Protein AF-A0A3D5GLM3-F1 (afdb_monomer)

Foldseek 3Di:
DDDQAPFEEEEEELPDPQFVVVSVVVVVVCCVVPVRYDYDYDYAPHNPDDRDPVSVVCSVVRGPYYDGDDDD

pLDDT: mean 90.45, std 9.37, range [42.0, 97.62]

Structure (mmCIF, N/CA/C/O backbone):
data_AF-A0A3D5GLM3-F1
#
_entry.id   AF-A0A3D5GLM3-F1
#
loop_
_atom_site.group_PDB
_atom_site.id
_atom_site.type_symbol
_atom_site.label_atom_id
_atom_site.label_alt_id
_atom_site.label_comp_id
_atom_site.label_asym_id
_atom_site.label_entity_id
_atom_site.label_seq_id
_atom_site.pdbx_PDB_ins_code
_atom_site.Cartn_x
_atom_site.Cartn_y
_atom_site.Cartn_z
_atom_site.occupancy
_atom_site.B_iso_or_equiv
_atom_site.auth_seq_id
_atom_site.auth_comp_id
_atom_site.auth_asym_id
_atom_site.auth_atom_id
_atom_site.pdbx_PDB_model_num
ATOM 1 N N . MET A 1 1 ? -22.127 2.790 13.649 1.00 42.00 1 MET A N 1
ATOM 2 C CA . MET A 1 1 ? -20.891 3.504 13.266 1.00 42.00 1 MET A CA 1
ATOM 3 C C . MET A 1 1 ? -19.892 2.446 12.820 1.00 42.00 1 MET A C 1
ATOM 5 O O . MET A 1 1 ? -19.705 1.503 13.574 1.00 42.00 1 MET A O 1
ATOM 9 N N . LYS A 1 2 ? -19.368 2.495 11.588 1.00 61.09 2 LYS A N 1
ATOM 10 C CA . LYS A 1 2 ? -18.330 1.543 11.147 1.00 61.09 2 LYS A CA 1
ATOM 11 C C . LYS A 1 2 ? -16.975 2.079 11.617 1.00 61.09 2 LYS A C 1
ATOM 13 O O . LYS A 1 2 ? -16.677 3.232 11.320 1.00 61.09 2 LYS A O 1
ATOM 18 N N . SER A 1 3 ? -16.237 1.281 12.388 1.00 71.25 3 SER A N 1
ATOM 19 C CA . SER A 1 3 ? -14.902 1.630 12.891 1.00 71.25 3 SER A CA 1
ATOM 20 C C . SER A 1 3 ? -13.816 1.235 11.884 1.00 71.25 3 SER A C 1
ATOM 22 O O . SER A 1 3 ? -14.045 0.346 11.063 1.00 71.25 3 SER A O 1
ATOM 24 N N . LEU A 1 4 ? -12.661 1.901 11.940 1.00 71.31 4 LEU A N 1
ATOM 25 C CA . LEU A 1 4 ? -11.460 1.558 11.160 1.00 71.31 4 LEU A CA 1
ATOM 26 C C . L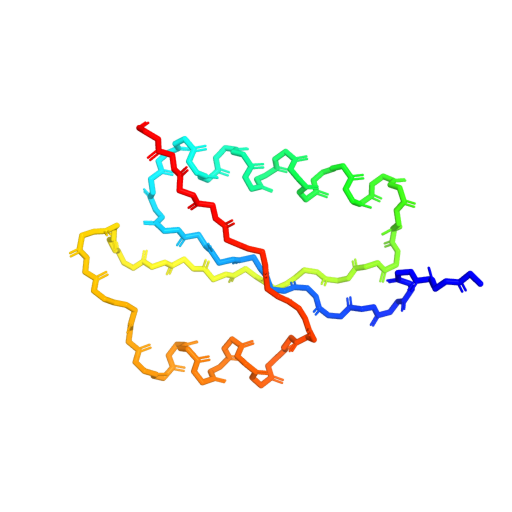EU A 1 4 ? -10.532 0.585 11.906 1.00 71.31 4 LEU A C 1
ATOM 28 O O . LEU A 1 4 ? -9.490 0.204 11.374 1.00 71.31 4 LEU A O 1
ATOM 32 N N . ASP A 1 5 ? -10.903 0.191 13.124 1.00 71.69 5 ASP A N 1
ATOM 33 C CA . ASP A 1 5 ? -10.066 -0.634 13.990 1.00 71.69 5 ASP A CA 1
ATOM 34 C C . ASP A 1 5 ? -9.717 -1.973 13.328 1.00 71.69 5 ASP A C 1
ATOM 36 O O . ASP A 1 5 ? -10.574 -2.648 12.753 1.00 71.69 5 ASP A O 1
ATOM 40 N N . ALA A 1 6 ? -8.442 -2.356 13.437 1.00 78.19 6 ALA A N 1
ATOM 41 C CA . ALA A 1 6 ? -7.875 -3.604 12.923 1.00 78.19 6 ALA A CA 1
ATOM 42 C C . ALA A 1 6 ? -7.959 -3.826 11.396 1.00 78.19 6 ALA A C 1
ATOM 44 O O . ALA A 1 6 ? -7.686 -4.935 10.934 1.00 78.19 6 ALA A O 1
ATOM 45 N N . LEU A 1 7 ? -8.275 -2.799 10.597 1.00 87.81 7 LEU A N 1
ATOM 46 C CA . LEU A 1 7 ? -8.287 -2.918 9.137 1.00 87.81 7 LEU A CA 1
ATOM 47 C C . LEU A 1 7 ? -6.861 -3.062 8.575 1.00 87.81 7 LEU A C 1
ATOM 49 O O . LEU A 1 7 ? -5.968 -2.273 8.907 1.00 87.81 7 LEU A O 1
ATOM 53 N N . ARG A 1 8 ? -6.648 -4.036 7.681 1.00 92.44 8 ARG A N 1
ATOM 54 C CA . ARG A 1 8 ? -5.397 -4.185 6.919 1.00 92.44 8 ARG A CA 1
ATOM 55 C C . ARG A 1 8 ? -5.460 -3.298 5.681 1.00 92.44 8 ARG A C 1
ATOM 57 O O . ARG A 1 8 ? -6.233 -3.576 4.760 1.00 92.44 8 ARG A O 1
ATOM 64 N N . ILE A 1 9 ? -4.670 -2.228 5.651 1.00 95.38 9 ILE A N 1
ATOM 65 C CA . ILE A 1 9 ? -4.689 -1.258 4.551 1.00 95.38 9 ILE A CA 1
ATOM 66 C C . ILE A 1 9 ? -3.448 -1.407 3.673 1.00 95.38 9 ILE A C 1
ATOM 68 O O . ILE A 1 9 ? -2.319 -1.181 4.107 1.00 95.38 9 ILE A O 1
ATOM 72 N N . GLY A 1 10 ? -3.666 -1.696 2.393 1.00 97.19 10 GLY A N 1
ATOM 73 C CA . GLY A 1 10 ? -2.621 -1.681 1.380 1.00 97.19 10 GLY A CA 1
ATOM 74 C C . GLY A 1 10 ? -2.385 -0.268 0.852 1.00 97.19 10 GLY A C 1
ATOM 75 O O . GLY A 1 10 ? -3.323 0.412 0.445 1.00 97.19 10 GLY A O 1
ATOM 76 N N . ILE A 1 11 ? -1.132 0.174 0.799 1.00 97.62 11 ILE A N 1
ATOM 77 C CA . ILE A 1 11 ? -0.719 1.392 0.095 1.00 97.62 11 ILE A CA 1
ATOM 78 C C . ILE A 1 11 ? -0.053 0.977 -1.206 1.00 97.62 11 ILE A C 1
ATOM 80 O O . ILE A 1 11 ? 1.047 0.425 -1.188 1.00 97.62 11 ILE A O 1
ATOM 84 N N . PHE A 1 12 ? -0.714 1.247 -2.329 1.00 97.25 12 PHE A N 1
ATOM 85 C CA . PHE A 1 12 ? -0.241 0.868 -3.654 1.00 97.25 12 PHE A CA 1
ATOM 86 C C . PHE A 1 12 ? 0.283 2.087 -4.419 1.00 97.25 12 PHE A C 1
ATOM 88 O O . PHE A 1 12 ? -0.477 2.865 -5.004 1.00 97.25 12 PHE A O 1
ATOM 95 N N . ASP A 1 13 ? 1.601 2.263 -4.386 1.00 95.12 13 ASP A N 1
ATOM 96 C CA . ASP A 1 13 ? 2.324 3.389 -4.968 1.00 95.12 13 ASP A CA 1
ATOM 97 C C . ASP A 1 13 ? 2.705 3.100 -6.425 1.00 95.12 13 ASP A C 1
ATOM 99 O O . ASP A 1 13 ? 3.340 2.090 -6.742 1.00 95.12 13 ASP A O 1
ATOM 103 N N . ASN A 1 14 ? 2.322 3.999 -7.331 1.00 92.19 14 ASN A N 1
ATOM 104 C CA . ASN A 1 14 ? 2.645 3.869 -8.749 1.00 92.19 14 ASN A CA 1
ATOM 105 C C . ASN A 1 14 ? 4.026 4.435 -9.114 1.00 92.19 14 ASN A C 1
ATOM 107 O O . ASN A 1 14 ? 4.352 4.465 -10.296 1.00 92.19 14 ASN A O 1
ATOM 111 N N . SER A 1 15 ? 4.810 4.890 -8.134 1.00 91.06 15 SER A N 1
ATOM 112 C CA . SER A 1 15 ? 6.169 5.427 -8.301 1.00 91.06 15 SER A CA 1
ATOM 113 C C . SER A 1 15 ? 6.251 6.813 -8.938 1.00 91.06 15 SER A C 1
ATOM 115 O O . SER A 1 15 ? 7.348 7.318 -9.179 1.00 91.06 15 SER A O 1
ATOM 117 N N . LYS A 1 16 ? 5.118 7.491 -9.162 1.00 91.81 16 LYS A N 1
ATOM 118 C CA . LYS A 1 16 ? 5.127 8.930 -9.442 1.00 91.81 16 LYS A CA 1
ATOM 119 C C . LYS A 1 16 ? 5.367 9.695 -8.148 1.00 91.81 16 LYS A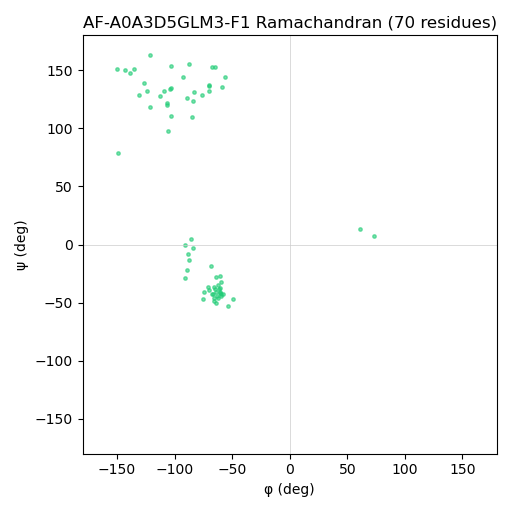 C 1
ATOM 121 O O . LYS A 1 16 ? 4.606 9.550 -7.196 1.00 91.81 16 LYS A O 1
ATOM 126 N N . TRP A 1 17 ? 6.334 10.609 -8.149 1.00 92.12 17 TRP A N 1
ATOM 127 C CA . TRP A 1 17 ? 6.674 11.419 -6.973 1.00 92.12 17 TRP A CA 1
ATOM 128 C C . TRP A 1 17 ? 5.457 12.076 -6.296 1.00 92.12 17 TRP A C 1
ATOM 130 O O . TRP A 1 17 ? 5.300 11.983 -5.075 1.00 92.1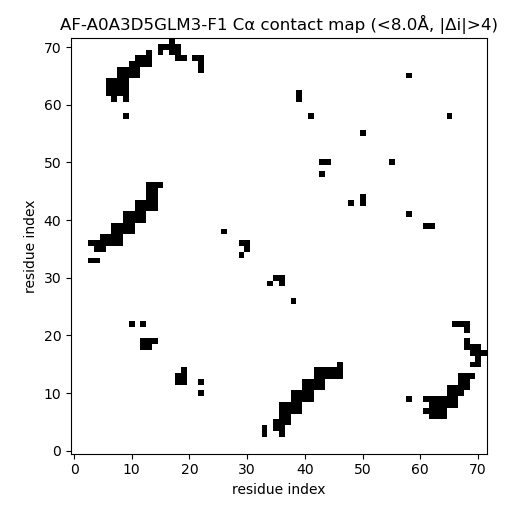2 17 TRP A O 1
ATOM 140 N N . ASN A 1 18 ? 4.576 12.700 -7.084 1.00 94.19 18 ASN A N 1
ATOM 141 C CA . ASN A 1 18 ? 3.379 13.373 -6.574 1.00 94.19 18 ASN A CA 1
ATOM 142 C C . ASN A 1 18 ? 2.389 12.386 -5.934 1.00 94.19 18 ASN A C 1
ATOM 144 O O . ASN A 1 18 ? 1.839 12.676 -4.869 1.00 94.19 18 ASN A O 1
ATOM 148 N N . ALA A 1 19 ? 2.229 11.193 -6.517 1.00 94.75 19 ALA A N 1
ATOM 149 C CA . ALA A 1 19 ? 1.422 10.125 -5.931 1.00 94.75 19 ALA A CA 1
ATOM 150 C C . ALA A 1 19 ? 2.039 9.627 -4.617 1.00 94.75 19 ALA A C 1
ATOM 152 O O . ALA A 1 19 ? 1.358 9.591 -3.593 1.00 94.75 19 ALA A O 1
ATOM 153 N N . SER A 1 20 ? 3.344 9.343 -4.600 1.00 95.00 20 SER A N 1
ATOM 154 C CA . SER A 1 20 ? 4.046 8.879 -3.401 1.00 95.00 20 SER A CA 1
ATOM 155 C C . SER A 1 20 ? 3.977 9.899 -2.259 1.00 95.00 20 SER A C 1
ATOM 157 O O . SER A 1 20 ? 3.858 9.522 -1.091 1.00 95.00 20 SER A O 1
ATOM 159 N N . LYS A 1 21 ? 4.044 11.201 -2.574 1.00 95.56 21 LYS A N 1
ATOM 160 C CA . LYS A 1 21 ? 3.892 12.288 -1.595 1.00 95.56 21 LYS A CA 1
ATOM 161 C C . LYS A 1 21 ? 2.482 12.318 -1.005 1.00 95.56 21 LYS A C 1
ATOM 163 O O . LYS A 1 21 ? 2.358 12.411 0.215 1.00 95.56 21 LYS A O 1
ATOM 168 N N . LEU A 1 22 ? 1.449 12.212 -1.842 1.00 96.06 22 LEU A N 1
ATOM 169 C CA . LEU A 1 22 ? 0.060 12.168 -1.386 1.00 96.06 22 LEU A CA 1
ATOM 170 C C . LEU A 1 22 ? -0.197 10.944 -0.500 1.00 96.06 22 LEU A C 1
ATOM 172 O O . LEU A 1 22 ? -0.753 11.089 0.584 1.00 96.06 22 LEU A O 1
ATOM 176 N N . LEU A 1 23 ? 0.273 9.764 -0.909 1.00 97.00 23 LEU A N 1
ATOM 177 C CA . LEU A 1 23 ? 0.100 8.528 -0.141 1.00 97.00 23 LEU A CA 1
ATOM 178 C C . LEU A 1 23 ? 0.746 8.618 1.244 1.00 97.00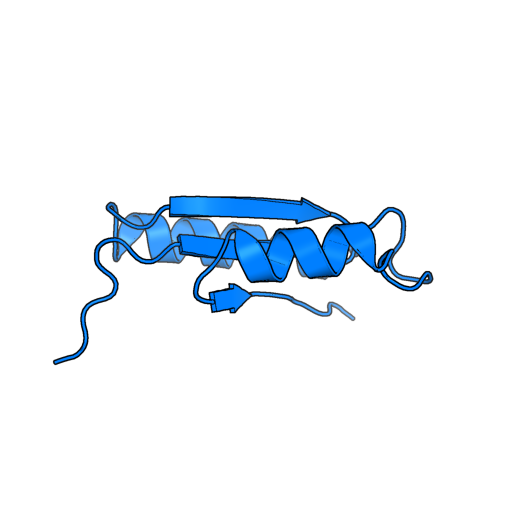 23 LEU A C 1
ATOM 180 O O . LEU A 1 23 ? 0.115 8.247 2.229 1.00 97.00 23 LEU A O 1
ATOM 184 N N . ARG A 1 24 ? 1.953 9.195 1.354 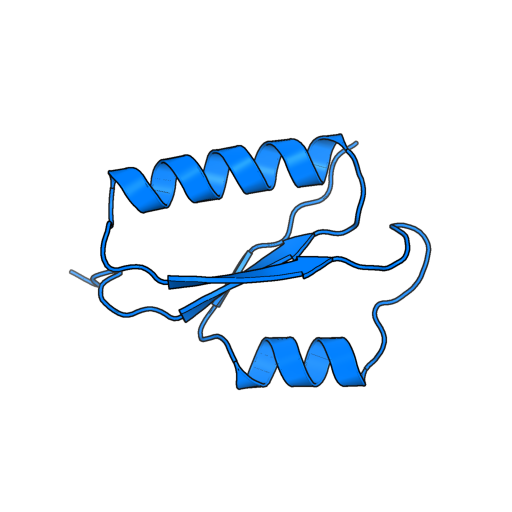1.00 96.38 24 ARG A N 1
ATOM 185 C CA . ARG A 1 24 ? 2.576 9.458 2.665 1.00 96.38 24 ARG A CA 1
ATOM 186 C C . ARG A 1 24 ? 1.717 10.379 3.535 1.00 96.38 24 ARG A C 1
ATOM 188 O O . ARG A 1 24 ? 1.548 10.103 4.715 1.00 96.38 24 ARG A O 1
ATOM 195 N N . ALA A 1 25 ? 1.148 11.443 2.963 1.00 96.50 25 ALA A N 1
ATOM 196 C CA . ALA A 1 25 ? 0.288 12.362 3.709 1.00 96.50 25 ALA A CA 1
ATOM 197 C C . ALA A 1 25 ? -1.019 11.697 4.180 1.00 96.50 25 ALA A C 1
A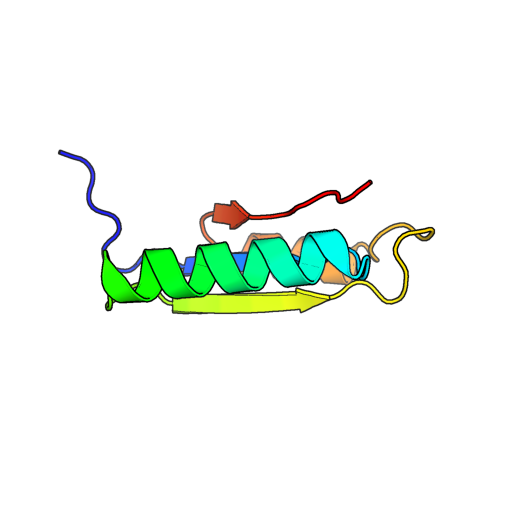TOM 199 O O . ALA A 1 25 ? -1.480 11.975 5.288 1.00 96.50 25 ALA A O 1
ATOM 200 N N . VAL A 1 26 ? -1.593 10.807 3.361 1.00 95.44 26 VAL A N 1
ATOM 201 C CA . VAL A 1 26 ? -2.767 10.001 3.724 1.00 95.44 26 VAL A CA 1
ATOM 202 C C . VAL A 1 26 ? -2.434 9.054 4.872 1.00 95.44 26 VAL A C 1
ATOM 204 O O . VAL A 1 26 ? -3.141 9.084 5.875 1.00 95.44 26 VAL A O 1
ATOM 207 N N . MET A 1 27 ? -1.340 8.289 4.772 1.00 95.44 27 MET A N 1
ATOM 208 C CA . MET A 1 27 ? -0.886 7.398 5.849 1.00 95.44 27 MET A CA 1
ATOM 209 C C . MET A 1 27 ? -0.727 8.166 7.161 1.00 95.44 27 MET A C 1
ATOM 211 O O . MET A 1 27 ? -1.391 7.845 8.139 1.00 95.44 27 MET A O 1
ATOM 215 N N . SER A 1 28 ? 0.034 9.266 7.153 1.00 95.44 28 SER A N 1
ATOM 216 C CA . SER A 1 28 ? 0.249 10.074 8.357 1.00 95.44 28 SER A CA 1
ATOM 217 C C . SER A 1 28 ? -1.037 10.661 8.937 1.00 95.44 28 SER A C 1
ATOM 219 O O . SER A 1 28 ? -1.079 10.972 10.124 1.00 95.44 28 SER A O 1
ATOM 221 N N . ARG A 1 29 ? -2.078 10.888 8.125 1.00 94.94 29 ARG A N 1
ATOM 222 C CA . ARG A 1 29 ? -3.382 11.331 8.631 1.00 94.94 29 ARG A CA 1
ATOM 223 C C . ARG A 1 29 ? -4.137 10.189 9.295 1.00 94.94 29 ARG A C 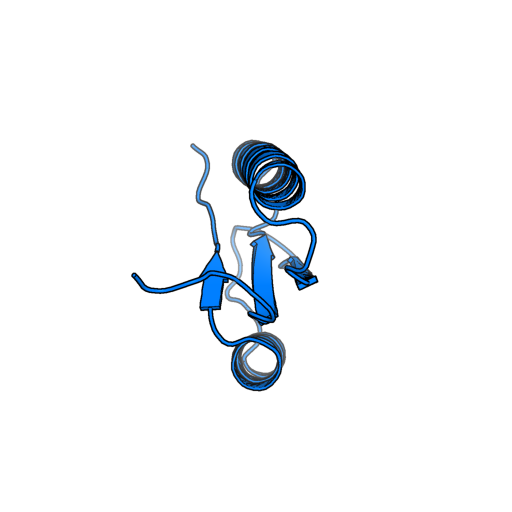1
ATOM 225 O O . ARG A 1 29 ? -4.629 10.376 10.399 1.00 94.94 29 ARG A O 1
ATOM 232 N N . VAL A 1 30 ? -4.191 9.029 8.651 1.00 92.31 30 VAL A N 1
ATOM 233 C CA . VAL A 1 30 ? -4.879 7.860 9.202 1.00 92.31 30 VAL A CA 1
ATOM 234 C C . VAL A 1 30 ? -4.202 7.378 10.484 1.00 92.31 30 VAL A C 1
ATOM 236 O O . VAL A 1 30 ? -4.903 7.117 11.444 1.00 92.31 30 VAL A O 1
ATOM 239 N N . GLU A 1 31 ? -2.870 7.354 10.560 1.00 90.88 31 GLU A N 1
ATOM 240 C CA . GLU A 1 31 ? -2.144 6.967 11.785 1.00 90.88 31 GLU A CA 1
ATOM 241 C C . GLU A 1 31 ? -2.466 7.877 12.982 1.00 90.88 31 GLU A C 1
ATOM 243 O O . GLU A 1 31 ? -2.472 7.419 14.121 1.00 90.88 31 GLU A O 1
ATOM 248 N N . ARG A 1 32 ? -2.754 9.167 12.742 1.00 91.62 32 ARG A N 1
ATOM 249 C CA . ARG A 1 32 ? -3.187 10.093 13.804 1.00 91.62 32 ARG A CA 1
ATOM 250 C C . ARG A 1 32 ? -4.626 9.853 14.241 1.00 91.62 32 ARG A C 1
ATOM 252 O O . ARG A 1 32 ? -4.916 9.960 15.427 1.00 91.62 32 ARG A O 1
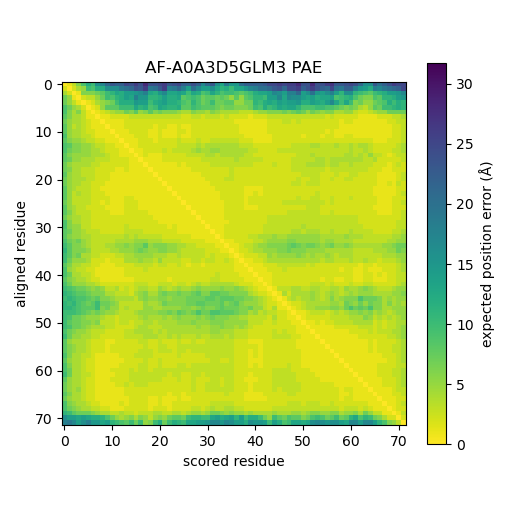ATOM 259 N N . ASP A 1 33 ? -5.510 9.590 13.284 1.00 91.19 33 ASP A N 1
ATOM 260 C CA . ASP A 1 33 ? -6.954 9.518 13.518 1.00 91.19 33 ASP A CA 1
ATOM 261 C C . ASP A 1 33 ? -7.407 8.090 13.918 1.00 91.19 33 ASP A C 1
ATOM 263 O O . ASP A 1 33 ? -8.463 7.928 14.526 1.00 91.19 33 ASP A O 1
ATOM 267 N N . ALA A 1 34 ? -6.615 7.063 13.586 1.00 89.50 34 ALA A N 1
ATOM 268 C CA . ALA A 1 34 ? -6.874 5.639 13.808 1.00 89.50 34 ALA A CA 1
ATOM 269 C C . ALA A 1 34 ? -5.544 4.862 14.014 1.00 89.50 34 ALA A C 1
ATOM 271 O O . ALA A 1 34 ? -5.051 4.210 13.087 1.00 89.50 34 ALA A O 1
ATOM 272 N N . PRO A 1 35 ? -4.939 4.920 15.216 1.00 85.00 35 PRO A N 1
ATOM 273 C CA . PRO A 1 35 ? -3.587 4.404 15.473 1.00 85.00 35 PRO A CA 1
ATOM 274 C C . PRO A 1 35 ? -3.454 2.874 15.393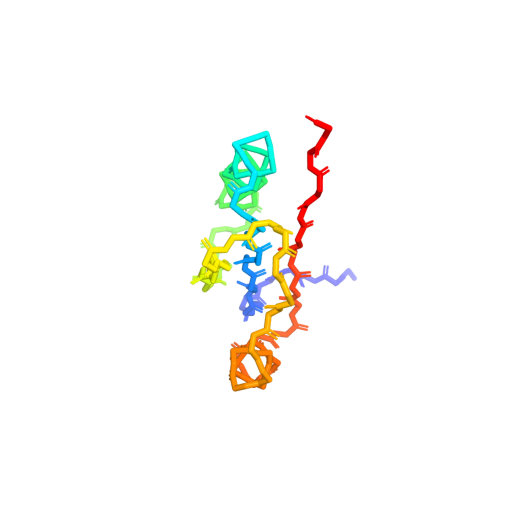 1.00 85.00 35 PRO A C 1
ATOM 276 O O . PRO A 1 35 ? -2.346 2.371 15.225 1.00 85.00 35 PRO A O 1
ATOM 279 N N . ASP A 1 36 ? -4.562 2.133 15.481 1.00 87.19 36 ASP A N 1
ATOM 280 C CA . ASP A 1 36 ? -4.571 0.664 15.407 1.00 87.19 36 ASP A CA 1
ATOM 281 C C . ASP A 1 36 ? -4.595 0.119 13.967 1.00 87.19 36 ASP A C 1
ATOM 283 O O . ASP A 1 36 ? -4.544 -1.096 13.746 1.00 87.19 36 ASP A O 1
ATOM 287 N N . VAL A 1 37 ? -4.671 1.004 12.968 1.00 89.06 37 VAL A N 1
ATOM 288 C CA . VAL A 1 37 ? -4.607 0.637 11.551 1.00 89.06 37 VAL A CA 1
ATOM 289 C C . VAL A 1 37 ? -3.198 0.174 11.187 1.00 89.06 37 VAL A C 1
ATOM 291 O O . VAL A 1 37 ? -2.201 0.806 11.535 1.00 89.06 37 VAL A O 1
ATOM 294 N N . ARG A 1 38 ? -3.107 -0.914 10.416 1.00 89.19 38 ARG A N 1
ATOM 295 C CA . ARG A 1 38 ? -1.833 -1.428 9.895 1.00 89.19 38 ARG A CA 1
ATOM 296 C C . ARG A 1 38 ? -1.730 -1.192 8.397 1.00 89.19 38 ARG A C 1
ATOM 298 O O . ARG A 1 38 ? -2.643 -1.537 7.648 1.00 89.19 38 ARG A O 1
ATOM 305 N N . PHE A 1 39 ? -0.587 -0.660 7.973 1.00 94.88 39 PHE A N 1
ATOM 306 C CA . PHE A 1 39 ? -0.273 -0.442 6.565 1.00 94.88 39 PHE A CA 1
ATOM 307 C C . PHE A 1 39 ? 0.690 -1.493 6.022 1.00 94.88 39 PHE A C 1
ATOM 309 O O . PHE A 1 39 ? 1.742 -1.731 6.614 1.00 94.88 39 PHE A O 1
ATOM 316 N N . THR A 1 40 ? 0.391 -2.018 4.835 1.00 96.75 40 THR A N 1
ATOM 317 C CA . THR A 1 40 ? 1.359 -2.751 4.008 1.00 96.75 40 THR A CA 1
ATOM 318 C C . THR A 1 40 ? 1.637 -1.944 2.749 1.00 96.75 40 THR A C 1
ATOM 320 O O . THR A 1 40 ? 0.710 -1.520 2.061 1.00 96.75 40 THR A O 1
ATOM 323 N N . ARG A 1 41 ? 2.911 -1.680 2.440 1.00 96.00 41 ARG A N 1
ATOM 324 C CA . ARG A 1 41 ? 3.285 -0.831 1.302 1.00 96.00 41 ARG A CA 1
ATOM 325 C C . ARG A 1 41 ? 3.791 -1.656 0.127 1.00 96.00 41 ARG A C 1
ATOM 327 O O . ARG A 1 41 ? 4.672 -2.497 0.274 1.00 96.00 41 ARG A O 1
ATOM 334 N N . TYR A 1 42 ? 3.281 -1.320 -1.048 1.00 96.06 42 TYR A N 1
ATOM 335 C CA . TYR A 1 42 ? 3.654 -1.890 -2.331 1.00 96.06 42 TYR A CA 1
ATOM 336 C C . TYR A 1 42 ? 4.023 -0.754 -3.272 1.00 96.06 42 TYR A C 1
ATOM 338 O O . TYR A 1 42 ? 3.345 0.274 -3.313 1.00 96.06 42 TYR A O 1
ATOM 346 N N . THR A 1 43 ? 5.081 -0.950 -4.043 1.00 92.75 43 THR A N 1
ATOM 347 C CA . THR A 1 43 ? 5.553 0.039 -5.007 1.00 92.75 43 THR A CA 1
ATOM 348 C C . THR A 1 43 ? 5.769 -0.664 -6.332 1.00 92.75 43 THR A C 1
ATOM 350 O O . THR A 1 43 ? 6.438 -1.697 -6.386 1.00 92.75 43 THR A O 1
ATOM 353 N N . LYS A 1 44 ? 5.194 -0.117 -7.402 1.00 91.12 44 LYS A N 1
ATOM 354 C CA . LYS A 1 44 ? 5.470 -0.598 -8.756 1.00 91.12 44 LYS A CA 1
ATOM 355 C C . LYS A 1 44 ? 6.913 -0.292 -9.148 1.00 91.12 44 LYS A C 1
ATOM 357 O O . LYS A 1 44 ? 7.486 0.706 -8.730 1.00 91.12 44 LYS A O 1
ATOM 362 N N . GLU A 1 45 ? 7.481 -1.088 -10.042 1.00 88.38 45 GLU A N 1
ATOM 363 C CA . GLU A 1 45 ? 8.806 -0.788 -10.598 1.00 88.38 45 GLU A CA 1
ATOM 364 C C . GLU A 1 45 ? 8.819 0.566 -11.338 1.00 88.38 45 GLU A C 1
ATOM 366 O O . GLU A 1 45 ? 9.743 1.361 -11.202 1.00 88.38 45 GLU A O 1
ATOM 371 N N . SER A 1 46 ? 7.756 0.853 -12.096 1.00 85.88 46 SER A N 1
ATOM 372 C CA . SER A 1 46 ? 7.586 2.101 -12.839 1.00 85.88 46 SER A CA 1
ATOM 373 C C . SER A 1 46 ? 6.108 2.460 -12.978 1.00 85.88 46 SER A C 1
ATOM 375 O O . SER A 1 46 ? 5.244 1.583 -13.081 1.00 85.88 46 SER A O 1
ATOM 377 N N . PHE A 1 47 ? 5.814 3.757 -13.068 1.00 82.94 47 PHE A N 1
ATOM 378 C CA . PHE A 1 47 ? 4.466 4.257 -13.337 1.00 82.94 47 PHE A CA 1
ATOM 379 C C . PHE A 1 47 ? 3.945 3.844 -14.718 1.00 82.94 47 PHE A C 1
ATOM 381 O O . PHE A 1 47 ? 2.735 3.705 -14.887 1.00 82.94 47 PHE A O 1
ATOM 388 N N . SER A 1 48 ? 4.843 3.632 -15.686 1.00 85.62 48 SER A N 1
ATOM 389 C CA . SER A 1 48 ? 4.511 3.353 -17.088 1.00 85.62 48 SER A CA 1
ATOM 390 C C . SER A 1 48 ? 4.308 1.871 -17.412 1.00 85.62 48 SER A C 1
ATOM 392 O O . SER A 1 48 ? 3.877 1.550 -18.516 1.00 85.62 48 SER A O 1
ATOM 394 N N . ARG A 1 49 ? 4.606 0.961 -16.479 1.00 88.44 49 ARG A N 1
ATOM 395 C CA . ARG A 1 49 ? 4.409 -0.486 -16.662 1.00 88.44 49 ARG A CA 1
ATOM 396 C C . ARG A 1 49 ? 3.181 -0.961 -15.911 1.00 88.44 49 ARG A C 1
ATOM 398 O O . ARG A 1 49 ? 2.797 -0.348 -14.919 1.00 88.44 49 ARG A O 1
ATOM 405 N N . LEU A 1 50 ? 2.563 -2.047 -16.360 1.00 90.25 50 LEU A N 1
ATOM 406 C CA . LEU A 1 50 ? 1.541 -2.723 -15.564 1.00 90.25 50 LEU A CA 1
ATOM 407 C C . LEU A 1 50 ? 2.173 -3.309 -14.296 1.00 90.25 50 LEU A C 1
ATOM 409 O O . LEU A 1 50 ? 3.375 -3.571 -14.251 1.00 90.25 50 LEU A O 1
ATOM 413 N N . ALA A 1 51 ? 1.370 -3.439 -13.244 1.00 92.00 51 ALA A N 1
ATOM 414 C CA . ALA A 1 51 ? 1.793 -4.192 -12.075 1.00 92.00 51 ALA A CA 1
ATOM 415 C C . ALA A 1 51 ? 1.841 -5.682 -12.450 1.00 92.00 51 ALA A C 1
ATOM 417 O O . ALA A 1 51 ? 0.920 -6.128 -13.132 1.00 92.00 51 ALA A O 1
ATOM 418 N N . PRO A 1 52 ? 2.879 -6.426 -12.041 1.00 94.06 52 PRO A N 1
ATOM 419 C CA . PRO A 1 52 ? 2.894 -7.878 -12.174 1.00 94.06 52 PRO A CA 1
ATOM 420 C C . PRO A 1 52 ? 1.683 -8.523 -11.481 1.00 94.06 52 PRO A C 1
ATOM 422 O O . PRO A 1 52 ? 1.259 -8.040 -10.428 1.00 94.06 52 PRO A O 1
ATOM 425 N N . ASP A 1 53 ? 1.134 -9.596 -12.052 1.00 95.44 53 ASP A N 1
ATOM 426 C CA . ASP A 1 53 ? -0.056 -10.264 -11.503 1.00 95.44 53 ASP A CA 1
ATOM 427 C C . ASP A 1 53 ? 0.200 -10.819 -10.092 1.00 95.44 53 ASP A C 1
ATOM 429 O O . ASP A 1 53 ? -0.627 -10.648 -9.203 1.00 95.44 53 ASP A O 1
ATOM 433 N N . ASP A 1 54 ? 1.396 -11.356 -9.833 1.00 95.50 54 ASP A N 1
ATOM 434 C CA . ASP A 1 54 ? 1.809 -11.847 -8.512 1.00 95.50 54 ASP A CA 1
ATOM 435 C C . ASP A 1 54 ? 1.832 -10.737 -7.447 1.00 95.50 54 ASP A C 1
ATOM 437 O O . ASP A 1 54 ? 1.490 -10.961 -6.282 1.00 95.50 54 ASP A O 1
ATOM 441 N N . LEU A 1 55 ? 2.189 -9.510 -7.841 1.00 94.50 55 LEU A N 1
ATOM 442 C CA . LEU A 1 55 ? 2.101 -8.347 -6.964 1.00 94.50 55 LEU A CA 1
ATOM 443 C C . LEU A 1 55 ? 0.641 -8.010 -6.641 1.00 94.50 55 LEU A C 1
ATOM 445 O O . LEU A 1 55 ? 0.338 -7.688 -5.492 1.00 94.50 55 LEU A O 1
ATOM 449 N N . LEU A 1 56 ? -0.251 -8.063 -7.633 1.00 95.31 56 LEU A N 1
ATOM 450 C CA . LEU A 1 56 ? -1.676 -7.778 -7.448 1.00 95.31 56 LEU A CA 1
ATOM 451 C C . LEU A 1 56 ? -2.359 -8.844 -6.582 1.00 95.31 56 LEU A C 1
ATOM 453 O O . LEU A 1 56 ? -3.102 -8.488 -5.665 1.00 95.31 56 LEU A O 1
ATOM 457 N N . ASP A 1 57 ? -2.045 -10.119 -6.802 1.00 96.94 57 ASP A N 1
ATOM 458 C CA . ASP A 1 57 ? -2.535 -11.237 -5.992 1.00 96.94 57 ASP A CA 1
ATOM 459 C C . ASP A 1 57 ? -2.115 -11.080 -4.530 1.00 96.94 57 ASP A C 1
ATOM 461 O O . ASP A 1 57 ? -2.930 -11.213 -3.612 1.00 96.94 57 ASP A O 1
ATOM 465 N N . ARG A 1 58 ? -0.851 -10.708 -4.296 1.00 97.12 58 ARG A N 1
ATOM 466 C CA . ARG A 1 58 ? -0.345 -10.442 -2.947 1.00 97.12 58 ARG A CA 1
ATOM 467 C C . ARG A 1 58 ? -1.063 -9.263 -2.290 1.00 97.12 58 ARG A C 1
ATOM 469 O O . ARG A 1 58 ? -1.465 -9.358 -1.133 1.00 97.12 58 ARG A O 1
ATOM 476 N N . VAL A 1 59 ? -1.265 -8.169 -3.027 1.00 96.75 59 VAL A N 1
ATOM 477 C CA . VAL A 1 59 ? -2.011 -6.992 -2.552 1.00 96.75 59 VAL A CA 1
ATOM 478 C C . VAL A 1 59 ? -3.435 -7.374 -2.134 1.00 96.75 59 VAL A C 1
ATOM 480 O O . VAL A 1 59 ? -3.893 -6.923 -1.084 1.00 96.75 59 VAL A O 1
ATOM 483 N N . ALA A 1 60 ? -4.117 -8.212 -2.916 1.00 95.94 60 ALA A N 1
ATOM 484 C CA . ALA A 1 60 ? -5.476 -8.658 -2.622 1.00 95.94 60 ALA A CA 1
ATOM 485 C C . ALA A 1 60 ? -5.546 -9.618 -1.420 1.00 95.94 60 ALA A C 1
ATOM 487 O O . ALA A 1 60 ? -6.461 -9.520 -0.608 1.00 95.94 60 ALA A O 1
ATOM 488 N N . ALA A 1 61 ? -4.579 -10.526 -1.272 1.00 96.81 61 ALA A N 1
ATOM 489 C CA . ALA A 1 61 ? -4.554 -11.484 -0.164 1.00 96.81 61 ALA A CA 1
ATOM 490 C C . ALA A 1 61 ? -4.225 -10.825 1.192 1.00 96.81 61 ALA A C 1
ATOM 492 O O . ALA A 1 61 ? -4.755 -11.198 2.247 1.00 96.81 61 ALA A O 1
ATOM 493 N N . GLU A 1 62 ? -3.335 -9.833 1.184 1.00 96.31 62 GLU A N 1
ATOM 494 C CA . GLU A 1 62 ? -2.772 -9.248 2.403 1.00 96.31 62 GLU A CA 1
ATOM 495 C C . GLU A 1 62 ? -3.605 -8.103 2.994 1.00 96.31 62 GLU A C 1
ATOM 497 O O . GLU A 1 62 ? -3.376 -7.741 4.149 1.00 96.31 62 GLU A O 1
ATOM 502 N N . ASN A 1 63 ? -4.581 -7.553 2.261 1.00 96.12 63 ASN A N 1
ATOM 503 C CA . ASN A 1 63 ? -5.279 -6.328 2.662 1.00 96.12 63 ASN A CA 1
ATOM 504 C C . ASN A 1 63 ? -6.797 -6.426 2.492 1.00 96.12 63 ASN A C 1
ATOM 506 O O . ASN A 1 63 ? -7.297 -7.112 1.608 1.00 96.12 63 ASN A O 1
ATOM 510 N N . ASP A 1 64 ? -7.527 -5.687 3.322 1.00 93.50 64 ASP A N 1
ATOM 511 C CA . ASP A 1 64 ? -8.989 -5.584 3.250 1.00 93.50 64 ASP A CA 1
ATOM 512 C C . ASP A 1 64 ? -9.416 -4.413 2.353 1.00 93.50 64 ASP A C 1
ATOM 514 O O . ASP A 1 64 ? -10.472 -4.434 1.721 1.00 93.50 64 ASP A O 1
ATOM 518 N N . VAL A 1 65 ? -8.575 -3.378 2.285 1.00 93.31 65 VAL A N 1
ATOM 519 C CA . VAL A 1 65 ? -8.740 -2.231 1.393 1.00 93.31 65 VAL A CA 1
ATOM 520 C C . VAL A 1 65 ? -7.382 -1.775 0.877 1.00 93.31 65 VAL A C 1
ATOM 522 O O . VAL A 1 65 ? -6.368 -1.899 1.564 1.00 93.31 65 VAL A O 1
ATOM 525 N N . VAL A 1 66 ? -7.362 -1.210 -0.327 1.00 95.94 66 VAL A N 1
ATOM 526 C CA . VAL A 1 66 ? -6.150 -0.674 -0.948 1.00 95.94 66 VAL A CA 1
ATOM 527 C C . VAL A 1 66 ? -6.370 0.782 -1.324 1.00 95.94 66 VAL A C 1
ATOM 529 O O . VAL A 1 66 ? -7.370 1.133 -1.949 1.00 95.94 66 VAL A O 1
ATOM 532 N N . ILE A 1 67 ? -5.410 1.629 -0.966 1.00 95.81 67 ILE A N 1
ATOM 533 C CA . ILE A 1 67 ? -5.348 3.030 -1.365 1.00 95.81 67 ILE A CA 1
ATOM 534 C C . ILE A 1 67 ? -4.239 3.168 -2.402 1.00 95.81 67 ILE A C 1
ATOM 536 O O . ILE A 1 67 ? -3.074 2.870 -2.135 1.00 95.81 67 ILE A O 1
ATOM 540 N N . SER A 1 68 ? -4.600 3.662 -3.582 1.00 95.38 68 SER A N 1
ATOM 541 C CA . SER A 1 68 ? -3.649 4.074 -4.610 1.00 95.38 68 SER A CA 1
ATOM 542 C C . SER A 1 68 ? -3.856 5.544 -4.958 1.00 95.38 68 SER A C 1
ATOM 544 O O . SER A 1 68 ? -4.884 6.139 -4.635 1.00 95.38 68 SER A O 1
ATOM 546 N N . ALA A 1 69 ? -2.859 6.141 -5.600 1.00 93.88 69 ALA A N 1
ATOM 547 C CA . ALA A 1 69 ? -2.902 7.523 -6.041 1.00 93.88 69 ALA A CA 1
ATOM 548 C C . ALA A 1 69 ? -2.299 7.652 -7.436 1.00 93.88 69 ALA A C 1
ATOM 550 O O . ALA A 1 69 ? -1.345 6.962 -7.797 1.00 93.88 69 ALA A O 1
ATOM 551 N N . ILE A 1 70 ? -2.832 8.597 -8.203 1.00 87.44 70 ILE A N 1
ATOM 552 C CA . ILE A 1 70 ? -2.268 9.028 -9.476 1.00 87.44 70 ILE A CA 1
ATOM 553 C C . ILE A 1 70 ? -1.989 10.520 -9.335 1.00 87.44 70 ILE A C 1
ATOM 555 O O . ILE A 1 70 ? -2.897 11.298 -9.062 1.00 87.44 70 ILE A O 1
ATOM 559 N N . GLY A 1 71 ? -0.715 10.892 -9.455 1.00 75.94 71 GLY A N 1
ATOM 560 C CA . GLY A 1 71 ? -0.298 12.286 -9.554 1.00 75.94 71 GLY A CA 1
ATOM 561 C C . GLY A 1 71 ? -0.201 12.700 -11.017 1.00 75.94 71 GLY A C 1
ATOM 562 O O . GLY A 1 71 ? 0.188 11.873 -11.853 1.00 75.94 71 GLY A O 1
ATOM 563 N N . ASP A 1 72 ? -0.560 13.950 -11.289 1.00 71.50 72 ASP A N 1
ATOM 564 C CA . ASP A 1 72 ? -0.198 14.656 -12.522 1.00 71.50 72 ASP A CA 1
ATOM 565 C C . ASP A 1 72 ? 1.329 14.833 -12.572 1.00 71.50 72 ASP A C 1
ATOM 567 O O . ASP A 1 72 ? 1.899 15.278 -11.537 1.00 71.50 72 ASP A O 1
#

Nearest PDB structures (foldseek):
  6v6y-assembly1_A-2  TM=6.423E-01  e=9.755E-01  Thermus thermophilus HB8
  8k5u-assembly2_B  TM=3.888E-01  e=2.526E-01  Ramlibacter sp.
  7q6m-assembly1_D  TM=4.761E-01  e=4.337E-01  Yersinia pseudotuberculosis
  8k5u-assembly1_A  TM=3.856E-01  e=3.541E-01  Ramlibacter sp.
  7y4i-assembly1_B  TM=3.677E-01  e=9.755E-01  Arabidopsis thaliana

Solvent-accessible surface area (backbone atoms only — not comparable to full-atom values): 4260 Å² total; per-residue (Å²): 134,91,78,68,71,73,42,35,34,26,38,45,33,37,63,41,67,59,17,48,52,51,52,52,53,50,50,61,47,44,49,73,78,42,69,65,46,45,79,47,82,46,70,41,97,42,65,91,52,81,74,58,66,70,59,52,53,48,52,58,74,71,26,81,46,73,50,67,52,82,50,130

Secondary structure (DSSP, 8-state):
----TT-EEEEEE-S-HHHHHHHHHHHHHHHHH-TT-EEEEEE-S-TTSPPPHHHHHHHHHH-SEEEE----

Sequence (72 aa):
MKSLDALRIGIFDNSKWNASKLLRAVMSRVERDAPDVRFTRYTKESFSRLAPDDLLDRVAAENDVVISAIGD

Radius of gyration: 12.66 Å; Cα contacts (8 Å, |Δi|>4): 110; chains: 1; bounding box: 30×26×33 Å

Mean predicted aligned error: 3.89 Å